Protein AF-A0A1Z4JFF8-F1 (afdb_monomer_lite)

Secondary structure (DSSP, 8-state):
--SHHHHHHHHHHHHHHHHHH--GGGSPPP-SS-TTS-SS-EEEEEEETTTEEEEEEEES-HHHHTTT--TT--

Radius of gyration: 14.52 Å; chains: 1; bounding box: 43×20×35 Å

Organism: NCBI:txid1973484

InterPro domains:
  IPR000305 GIY-YIG endonuclease [PF01541] (41-71)
  IPR000305 GIY-YIG endonuclease [PS50164] (39-74)
  IPR035901 GIY-YIG endonuclease superfamily [G3DSA:3.40.1440.10] (26-71)
  IPR035901 GIY-YIG endonuclease superfamily [SSF82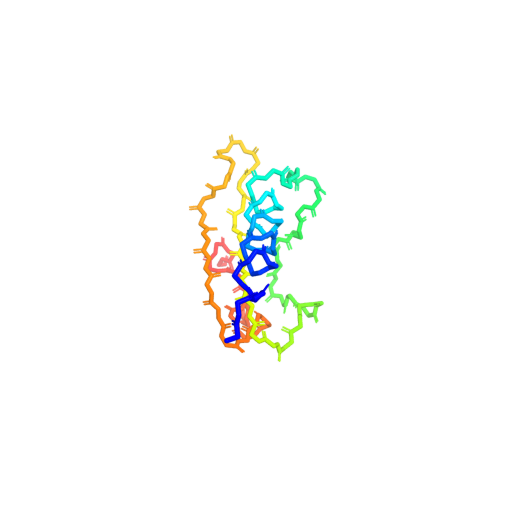771] (40-67)

Foldseek 3Di:
DPDVPVVVVVVVVVVVCCQQPPQPVPDDDWDQQPVVFFQAWDKDWDADNPPGTDDIDTDRGPRVVQHRTDPVPD

Structure (mmCIF, N/CA/C/O backbone):
data_AF-A0A1Z4JFF8-F1
#
_entry.id   AF-A0A1Z4JFF8-F1
#
loop_
_atom_site.group_PDB
_atom_site.id
_atom_site.type_symbol
_atom_site.label_atom_id
_atom_site.label_alt_id
_atom_site.label_comp_id
_atom_site.label_asym_id
_atom_site.label_entity_id
_atom_site.label_seq_id
_atom_site.pdbx_PDB_ins_code
_atom_site.Cartn_x
_atom_site.Cartn_y
_atom_site.Cartn_z
_atom_site.occupancy
_atom_site.B_iso_or_equiv
_atom_site.auth_seq_id
_atom_site.auth_comp_id
_atom_site.auth_asym_id
_atom_site.auth_atom_id
_atom_site.pdbx_PDB_model_num
ATOM 1 N N . MET A 1 1 ? 29.604 2.067 18.467 1.00 48.62 1 MET A N 1
ATOM 2 C CA . MET A 1 1 ? 29.019 3.140 17.634 1.00 48.62 1 MET A CA 1
ATOM 3 C C . MET A 1 1 ? 27.568 3.378 18.051 1.00 48.62 1 MET A C 1
ATOM 5 O O . MET A 1 1 ? 26.683 2.729 17.503 1.00 48.62 1 MET A O 1
ATOM 9 N N . PRO A 1 2 ? 27.295 4.226 19.057 1.00 51.97 2 PRO A N 1
ATOM 10 C CA . PRO A 1 2 ? 25.939 4.483 19.522 1.00 51.97 2 PRO A CA 1
ATOM 11 C C . PRO A 1 2 ? 25.411 5.787 18.903 1.00 51.97 2 PRO A C 1
ATOM 13 O O . PRO A 1 2 ? 25.590 6.860 19.469 1.00 51.97 2 PRO A O 1
ATOM 16 N N . SER A 1 3 ? 24.807 5.708 17.711 1.00 55.66 3 SER A N 1
ATOM 17 C CA . SER A 1 3 ? 24.073 6.841 17.091 1.00 55.66 3 SER A CA 1
ATOM 18 C C . SER A 1 3 ? 23.038 6.415 16.032 1.00 55.66 3 SER A C 1
ATOM 20 O O . SER A 1 3 ? 22.093 7.148 15.778 1.00 55.66 3 SER A O 1
ATOM 22 N N . ASN A 1 4 ? 23.139 5.207 15.460 1.00 61.88 4 ASN A N 1
ATOM 23 C CA . ASN A 1 4 ? 22.272 4.775 14.347 1.00 61.88 4 ASN A CA 1
ATOM 24 C C . ASN A 1 4 ? 20.851 4.330 14.731 1.00 61.88 4 ASN A C 1
ATOM 26 O O . ASN A 1 4 ? 19.996 4.179 13.855 1.00 61.88 4 ASN A O 1
ATOM 30 N N . ASN A 1 5 ? 20.588 4.050 16.010 1.00 75.12 5 ASN A N 1
ATOM 31 C CA . ASN A 1 5 ? 19.311 3.455 16.412 1.00 75.12 5 ASN A CA 1
ATOM 32 C C . ASN A 1 5 ? 18.178 4.492 16.395 1.00 75.12 5 ASN A C 1
ATOM 34 O O . ASN A 1 5 ? 17.089 4.217 15.902 1.00 75.12 5 ASN A O 1
ATOM 38 N N . SER A 1 6 ? 18.466 5.706 16.863 1.00 84.25 6 SER A N 1
ATOM 39 C CA . SER A 1 6 ? 17.506 6.810 16.938 1.00 84.25 6 SER A CA 1
ATOM 40 C C . SER A 1 6 ? 17.042 7.247 15.546 1.00 84.25 6 SER A C 1
ATOM 42 O O . SER A 1 6 ? 15.848 7.419 15.310 1.00 84.25 6 SER A O 1
ATOM 44 N N . GLU A 1 7 ? 17.973 7.357 14.594 1.00 88.75 7 GLU A N 1
ATOM 45 C CA . GLU A 1 7 ? 17.664 7.713 13.204 1.00 88.75 7 GLU A CA 1
ATOM 46 C C . GLU A 1 7 ? 16.852 6.623 12.499 1.00 88.75 7 GLU A C 1
ATOM 48 O O . GLU A 1 7 ? 15.858 6.921 11.831 1.00 88.75 7 GLU A O 1
ATOM 53 N N . SER A 1 8 ? 17.223 5.355 12.701 1.00 89.69 8 SER A N 1
ATOM 54 C CA . SER A 1 8 ? 16.496 4.208 12.143 1.00 89.69 8 SER A CA 1
ATOM 55 C C . SER A 1 8 ? 15.068 4.127 12.691 1.00 89.69 8 SER A C 1
ATOM 57 O O . SER A 1 8 ? 14.122 3.918 11.931 1.00 89.69 8 SER A O 1
ATOM 59 N N . GLN A 1 9 ? 14.885 4.352 13.995 1.00 93.19 9 GLN A N 1
ATOM 60 C CA . GLN A 1 9 ? 13.565 4.401 14.628 1.00 93.19 9 GLN A CA 1
ATOM 61 C C . GLN A 1 9 ? 12.728 5.572 14.106 1.00 93.19 9 GLN A C 1
ATOM 63 O O . GLN A 1 9 ? 11.560 5.384 13.765 1.00 93.19 9 GLN A O 1
ATOM 68 N N . ALA A 1 10 ? 13.322 6.760 13.972 1.00 94.06 10 ALA A N 1
ATOM 69 C CA . ALA A 1 10 ? 12.643 7.922 13.407 1.00 94.06 10 ALA A CA 1
ATOM 70 C C . ALA A 1 10 ? 12.240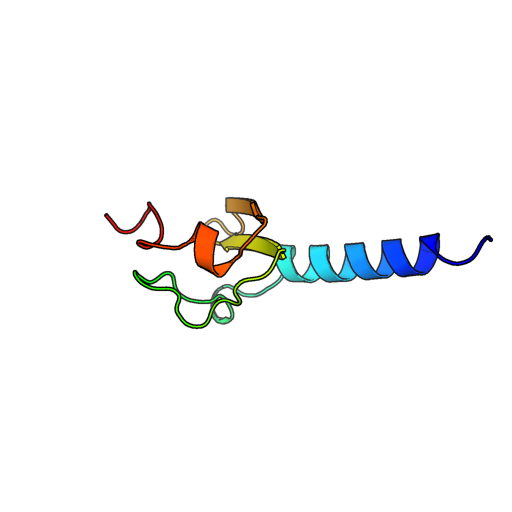 7.693 11.939 1.00 94.06 10 ALA A C 1
ATOM 72 O O . ALA A 1 10 ? 11.153 8.085 11.513 1.00 94.06 10 ALA A O 1
ATOM 73 N N . GLN A 1 11 ? 13.085 7.031 11.144 1.00 92.94 11 GLN A N 1
ATOM 74 C CA . GLN A 1 11 ? 12.755 6.664 9.767 1.00 92.94 11 GLN A CA 1
ATOM 75 C C . GLN A 1 11 ? 11.621 5.636 9.710 1.00 92.94 11 GLN A C 1
ATOM 77 O O . GLN A 1 11 ? 10.667 5.828 8.955 1.00 92.94 11 GLN A O 1
ATOM 82 N N . ALA A 1 12 ? 11.689 4.582 10.525 1.00 91.06 12 ALA A N 1
ATOM 83 C CA . ALA A 1 12 ? 10.638 3.575 10.609 1.00 91.06 12 ALA A CA 1
ATOM 84 C C . ALA A 1 12 ? 9.299 4.199 11.021 1.00 91.06 12 ALA A C 1
ATOM 86 O O . ALA A 1 12 ? 8.269 3.884 10.424 1.00 91.06 12 ALA A O 1
ATOM 87 N N . ARG A 1 13 ? 9.316 5.138 11.976 1.00 94.19 13 ARG A N 1
ATOM 88 C CA . ARG A 1 13 ? 8.116 5.851 12.414 1.00 94.19 13 ARG A CA 1
ATOM 89 C C . ARG A 1 13 ? 7.500 6.679 11.291 1.00 94.19 13 ARG A C 1
ATOM 91 O O . ARG A 1 13 ? 6.313 6.536 11.038 1.00 94.19 13 ARG A O 1
ATOM 98 N N . ARG A 1 14 ? 8.309 7.435 10.540 1.00 94.25 14 ARG A N 1
ATOM 99 C CA . ARG A 1 14 ? 7.831 8.188 9.364 1.00 94.25 14 ARG A CA 1
ATOM 100 C C . ARG A 1 14 ? 7.188 7.291 8.305 1.00 94.25 14 ARG A C 1
ATOM 102 O O . ARG A 1 14 ? 6.167 7.660 7.735 1.00 94.25 14 ARG A O 1
ATOM 109 N N . ILE A 1 15 ? 7.766 6.116 8.043 1.00 92.19 15 ILE A N 1
ATOM 110 C CA . ILE A 1 15 ? 7.197 5.144 7.093 1.00 92.19 15 ILE A CA 1
ATOM 111 C C . ILE A 1 15 ? 5.863 4.600 7.613 1.00 92.19 15 ILE A C 1
ATOM 113 O O . ILE A 1 15 ? 4.903 4.510 6.848 1.00 92.19 15 ILE A O 1
ATOM 117 N N . LEU A 1 16 ? 5.798 4.248 8.900 1.00 91.25 16 LEU A N 1
ATOM 118 C CA . LEU A 1 16 ? 4.577 3.757 9.532 1.00 91.25 16 LEU A CA 1
ATOM 119 C C . LEU A 1 16 ? 3.467 4.808 9.486 1.00 91.25 16 LEU A C 1
ATOM 121 O O . LEU A 1 16 ? 2.359 4.486 9.067 1.00 91.25 16 LEU A O 1
ATOM 125 N N . ASP A 1 17 ? 3.775 6.049 9.858 1.00 93.50 17 ASP A N 1
ATOM 126 C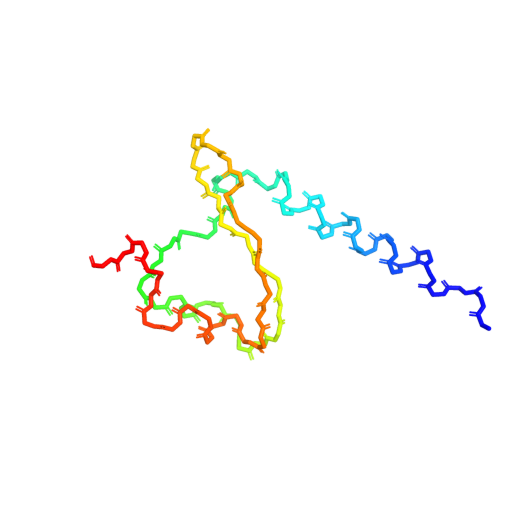 CA . ASP A 1 17 ? 2.811 7.146 9.862 1.00 93.50 17 ASP A CA 1
ATOM 127 C C . ASP A 1 17 ? 2.293 7.411 8.438 1.00 93.50 17 ASP A C 1
ATOM 129 O O . ASP A 1 17 ? 1.088 7.535 8.229 1.00 93.50 17 ASP A O 1
ATOM 133 N N . ALA A 1 18 ? 3.171 7.390 7.428 1.00 92.62 18 ALA A N 1
ATOM 134 C CA . ALA A 1 18 ? 2.751 7.501 6.033 1.00 92.62 18 ALA A CA 1
ATOM 135 C C . ALA A 1 18 ? 1.793 6.362 5.630 1.00 92.62 18 ALA A C 1
ATOM 137 O O . ALA A 1 18 ? 0.717 6.611 5.096 1.00 92.62 18 ALA A O 1
ATOM 138 N N . ILE A 1 19 ? 2.130 5.104 5.923 1.00 91.88 19 ILE A N 1
ATOM 139 C CA . ILE A 1 19 ? 1.275 3.956 5.576 1.00 91.88 19 ILE A CA 1
ATOM 140 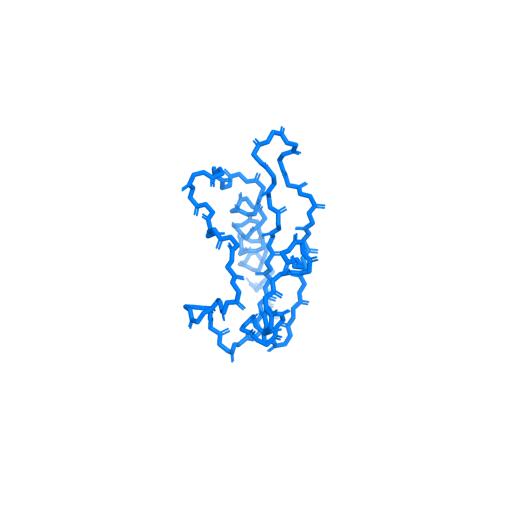C C . ILE A 1 19 ? -0.080 4.017 6.304 1.00 91.88 19 ILE A C 1
ATOM 142 O O . ILE A 1 19 ? -1.126 3.768 5.694 1.00 91.88 19 ILE A O 1
ATOM 146 N N . ALA A 1 20 ? -0.071 4.358 7.593 1.00 89.81 20 ALA A N 1
ATOM 147 C CA . ALA A 1 20 ? -1.255 4.370 8.444 1.00 89.81 20 ALA A CA 1
ATOM 148 C C . ALA A 1 20 ? -2.203 5.538 8.131 1.00 89.81 20 ALA A C 1
ATOM 150 O O . ALA A 1 20 ? -3.421 5.341 8.152 1.00 89.81 20 ALA A O 1
ATOM 151 N N . PHE A 1 21 ? -1.668 6.714 7.786 1.00 91.25 21 PHE A N 1
ATOM 152 C CA . PHE A 1 21 ? -2.442 7.960 7.744 1.00 91.25 21 PHE A CA 1
ATOM 153 C C . PHE A 1 21 ? -2.541 8.633 6.371 1.00 91.25 21 PHE A C 1
ATOM 155 O O . PHE A 1 21 ? -3.253 9.629 6.265 1.00 91.25 21 PHE A O 1
ATOM 162 N N . ILE A 1 22 ? -1.898 8.116 5.313 1.00 94.12 22 ILE A N 1
ATOM 163 C CA . ILE A 1 22 ? -2.127 8.632 3.951 1.00 94.12 22 ILE A CA 1
ATOM 164 C C . ILE A 1 22 ? -3.634 8.571 3.615 1.00 94.12 22 ILE A C 1
ATOM 166 O O . ILE A 1 22 ? -4.221 7.482 3.689 1.00 94.12 22 ILE A O 1
ATOM 170 N N . PRO A 1 23 ? -4.262 9.703 3.227 1.00 93.38 23 PRO A N 1
ATOM 171 C CA . PRO A 1 23 ? -5.649 9.729 2.774 1.00 93.38 23 PRO A CA 1
ATOM 172 C C . PRO A 1 23 ? -5.862 8.865 1.531 1.00 93.38 23 PRO A C 1
ATOM 174 O O . PRO A 1 23 ? -4.968 8.719 0.692 1.00 93.38 23 PRO A O 1
ATOM 177 N N . PHE A 1 24 ? -7.063 8.308 1.384 1.00 93.81 24 PHE A N 1
ATOM 178 C CA . PHE A 1 24 ? -7.390 7.448 0.246 1.00 93.81 24 PHE A CA 1
ATOM 179 C C . PHE A 1 24 ? -7.217 8.178 -1.094 1.00 93.81 24 PHE A C 1
ATOM 181 O O . PHE A 1 24 ? -6.703 7.608 -2.050 1.00 93.81 24 PHE A O 1
ATOM 188 N N . GLU A 1 25 ? -7.555 9.462 -1.144 1.00 94.31 25 GLU A N 1
ATOM 189 C CA . GLU A 1 25 ? -7.494 10.320 -2.331 1.00 94.31 25 GLU A CA 1
ATOM 190 C C . GLU A 1 25 ? -6.057 10.560 -2.816 1.00 94.31 25 GLU A C 1
ATOM 192 O O . GLU A 1 25 ? -5.842 10.926 -3.968 1.00 94.31 25 GLU A O 1
ATOM 197 N N . GLN A 1 26 ? -5.070 10.341 -1.943 1.00 93.56 26 GLN A N 1
ATOM 198 C CA . GLN A 1 26 ? -3.646 10.443 -2.264 1.00 93.56 26 GLN A CA 1
ATOM 199 C C . GLN A 1 26 ? -3.028 9.085 -2.623 1.00 93.56 26 GLN A C 1
ATOM 201 O O . GLN A 1 26 ? -1.849 9.011 -2.974 1.00 93.56 26 GLN A O 1
ATOM 206 N N . CYS A 1 27 ? -3.793 7.994 -2.527 1.00 91.62 27 CYS A N 1
ATOM 207 C CA . CYS A 1 27 ? -3.316 6.678 -2.917 1.00 91.62 27 CYS A CA 1
ATOM 208 C C . CYS A 1 27 ? -3.233 6.569 -4.443 1.00 91.62 27 CYS A C 1
ATOM 210 O O . CYS A 1 27 ? -4.080 7.070 -5.181 1.00 91.62 27 CYS A O 1
ATOM 212 N N . GLN A 1 28 ? -2.230 5.839 -4.928 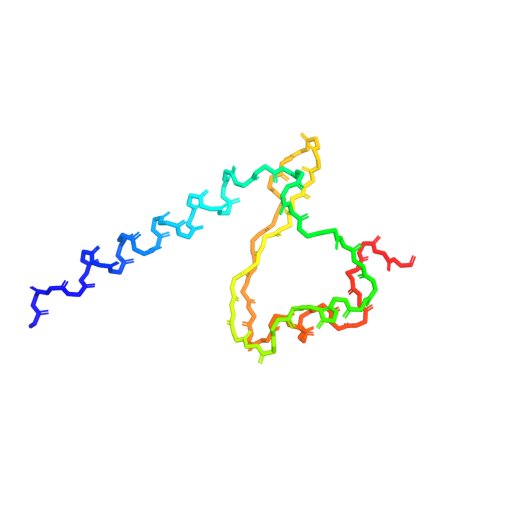1.00 88.44 28 GLN A N 1
ATOM 213 C CA . GLN A 1 28 ? -2.172 5.479 -6.338 1.00 88.44 28 GLN A CA 1
ATOM 214 C C . GLN A 1 28 ? -3.313 4.510 -6.666 1.00 88.44 28 GLN A C 1
ATOM 216 O O . GLN A 1 28 ? -3.423 3.443 -6.058 1.00 88.44 28 GLN A O 1
ATOM 221 N N . LEU A 1 29 ? -4.138 4.873 -7.651 1.00 87.94 29 LEU A N 1
ATOM 222 C CA . LEU A 1 29 ? -5.198 4.003 -8.149 1.00 87.94 29 LEU A CA 1
ATOM 223 C C . LEU A 1 29 ? -4.608 2.693 -8.673 1.00 87.94 29 LEU A C 1
ATOM 225 O O . LEU A 1 29 ? -3.587 2.679 -9.370 1.00 87.94 29 LEU A O 1
ATOM 229 N N . LEU A 1 30 ? -5.273 1.586 -8.344 1.00 84.81 30 LEU A N 1
ATOM 230 C CA . LEU A 1 30 ? -4.906 0.290 -8.889 1.00 84.81 30 LEU A CA 1
ATOM 231 C C . LEU A 1 30 ? -5.153 0.293 -10.405 1.00 84.81 30 LEU A C 1
ATOM 233 O O . LEU A 1 30 ? -6.218 0.697 -10.865 1.00 84.81 30 LEU A O 1
ATOM 237 N N . SER A 1 31 ? -4.166 -0.156 -11.176 1.00 78.88 31 SER A N 1
ATOM 238 C CA . SER A 1 31 ? -4.261 -0.286 -12.633 1.00 78.88 31 SER A CA 1
ATOM 239 C C . SER A 1 31 ? -3.712 -1.636 -13.093 1.00 78.88 31 SER A C 1
ATOM 241 O O . SER A 1 31 ? -3.242 -2.440 -12.287 1.00 78.88 31 SER A O 1
ATOM 243 N N . ARG A 1 32 ? -3.790 -1.926 -14.395 1.00 78.19 32 ARG A N 1
ATOM 244 C CA . ARG A 1 32 ? -3.244 -3.176 -14.947 1.00 78.19 32 ARG A CA 1
ATOM 245 C C . ARG A 1 32 ? -1.726 -3.156 -15.109 1.00 78.19 32 ARG A C 1
ATOM 247 O O . ARG A 1 32 ? -1.108 -4.210 -15.063 1.00 78.19 32 ARG A O 1
ATOM 254 N N . GLU A 1 33 ? -1.119 -1.984 -15.274 1.00 75.94 33 GLU A N 1
ATOM 255 C CA . GLU A 1 33 ? 0.290 -1.921 -15.682 1.00 75.94 33 GLU A CA 1
ATOM 256 C C . GLU A 1 33 ? 1.224 -1.320 -14.632 1.00 75.94 33 GLU A C 1
ATOM 258 O O . GLU A 1 33 ? 2.400 -1.667 -14.607 1.00 75.94 33 GLU A O 1
ATOM 263 N N . PHE A 1 34 ? 0.732 -0.454 -13.733 1.00 83.62 34 PHE A N 1
ATOM 264 C CA . PHE A 1 34 ? 1.553 0.188 -12.691 1.00 83.62 34 PHE A CA 1
ATOM 265 C C . PHE A 1 34 ? 2.915 0.718 -13.193 1.00 83.62 34 PHE A C 1
ATOM 267 O O . PHE A 1 34 ? 3.910 0.696 -12.466 1.00 83.62 34 PHE A O 1
ATOM 274 N N . ASN A 1 35 ? 2.967 1.225 -14.431 1.00 80.88 35 ASN A N 1
ATOM 275 C CA . ASN A 1 35 ? 4.216 1.610 -15.102 1.00 80.88 35 ASN A CA 1
ATOM 276 C C . ASN A 1 35 ? 4.995 2.711 -14.364 1.00 80.88 35 ASN A C 1
ATOM 278 O O . ASN A 1 35 ? 6.212 2.809 -14.510 1.00 80.88 35 ASN A O 1
ATOM 282 N N . SER A 1 36 ? 4.311 3.510 -13.540 1.00 86.62 36 SER A N 1
ATOM 283 C CA . SER A 1 36 ? 4.918 4.545 -12.699 1.00 86.62 36 SER A CA 1
ATOM 284 C C . SER A 1 36 ? 5.636 4.002 -11.458 1.00 86.62 36 SER A C 1
ATOM 286 O O . SER A 1 36 ? 6.386 4.742 -10.820 1.00 86.62 36 SER A O 1
ATOM 288 N N . LEU A 1 37 ? 5.434 2.731 -11.087 1.00 90.19 37 LEU A N 1
ATOM 289 C CA . LEU A 1 37 ? 6.099 2.160 -9.921 1.00 90.19 37 LEU A CA 1
ATOM 290 C C . LEU A 1 37 ? 7.585 1.905 -10.204 1.00 90.19 37 LEU A C 1
ATOM 292 O O . LEU A 1 37 ? 7.957 1.407 -11.271 1.00 90.19 37 LEU A O 1
ATOM 296 N N . PRO A 1 38 ? 8.466 2.168 -9.226 1.00 92.69 38 PRO A N 1
ATOM 297 C CA . PRO A 1 38 ? 9.890 1.961 -9.414 1.00 92.69 38 PRO A CA 1
ATOM 298 C C . PRO A 1 38 ? 10.246 0.467 -9.374 1.00 92.69 38 PRO A C 1
ATOM 300 O O . PRO A 1 38 ? 9.706 -0.318 -8.591 1.00 92.69 38 PRO A O 1
ATOM 303 N N . ALA A 1 39 ? 11.227 0.056 -10.175 1.00 94.06 39 ALA A N 1
ATOM 304 C CA . ALA A 1 39 ? 11.755 -1.311 -10.174 1.00 94.06 39 ALA A CA 1
ATOM 305 C C . ALA A 1 39 ? 12.832 -1.519 -9.099 1.00 94.06 39 ALA A C 1
ATOM 307 O O . ALA A 1 39 ? 13.952 -1.921 -9.396 1.00 94.06 39 ALA A O 1
ATOM 308 N N . ARG A 1 40 ? 12.500 -1.216 -7.842 1.00 96.31 40 ARG A N 1
ATOM 309 C CA . ARG A 1 40 ? 13.414 -1.354 -6.698 1.00 96.31 40 ARG A CA 1
ATOM 310 C C . ARG A 1 40 ? 12.719 -1.972 -5.483 1.00 96.31 40 ARG A C 1
ATOM 312 O O . ARG A 1 40 ? 11.482 -1.976 -5.445 1.00 96.31 40 ARG A O 1
ATOM 319 N N . PRO A 1 41 ? 13.477 -2.477 -4.494 1.00 96.81 41 PRO A N 1
ATOM 320 C CA . PRO A 1 41 ? 12.906 -2.968 -3.251 1.00 96.81 41 PRO A CA 1
ATOM 321 C C . PRO A 1 41 ? 12.119 -1.884 -2.514 1.00 96.81 41 PRO A C 1
ATOM 323 O O . PRO A 1 41 ? 12.477 -0.704 -2.550 1.00 96.81 41 PRO A O 1
ATOM 326 N N . GLY A 1 42 ? 11.058 -2.292 -1.825 1.00 93.94 42 GLY A N 1
ATOM 327 C CA . GLY A 1 42 ? 10.231 -1.363 -1.067 1.00 93.94 42 GLY A CA 1
ATOM 328 C C . GLY A 1 42 ? 9.090 -2.025 -0.308 1.00 93.94 42 GLY A C 1
ATOM 329 O O . GLY A 1 42 ? 8.866 -3.238 -0.398 1.00 93.94 42 GLY A O 1
ATOM 330 N N . ILE A 1 43 ? 8.381 -1.181 0.435 1.00 93.44 43 ILE A N 1
ATOM 331 C CA . ILE A 1 43 ? 7.156 -1.496 1.169 1.00 93.44 43 ILE A CA 1
ATOM 332 C C . ILE A 1 43 ? 5.994 -0.842 0.421 1.00 93.44 43 ILE A C 1
ATOM 334 O O . ILE A 1 43 ? 6.151 0.242 -0.140 1.00 93.44 43 ILE A O 1
ATOM 338 N N . TYR A 1 44 ? 4.848 -1.509 0.393 1.00 92.00 44 TYR A N 1
ATOM 339 C CA . TYR A 1 44 ? 3.609 -0.987 -0.169 1.00 92.00 44 TYR A CA 1
ATOM 340 C C . TYR A 1 44 ? 2.438 -1.304 0.754 1.00 92.00 44 TYR A C 1
ATOM 342 O O . TYR A 1 44 ? 2.497 -2.240 1.554 1.00 92.00 44 TYR A O 1
ATOM 350 N N . ALA A 1 45 ? 1.371 -0.533 0.604 1.00 93.75 45 ALA A N 1
ATOM 351 C CA . ALA A 1 45 ? 0.138 -0.672 1.352 1.00 93.75 45 ALA A CA 1
ATOM 352 C C . ALA A 1 45 ? -1.053 -0.683 0.389 1.00 93.75 45 ALA A C 1
ATOM 354 O O . ALA A 1 45 ? -1.053 0.055 -0.595 1.00 93.75 45 ALA A O 1
ATOM 355 N N . ILE A 1 46 ? -2.051 -1.520 0.666 1.00 91.88 46 ILE A N 1
ATOM 356 C CA . ILE A 1 46 ? -3.331 -1.533 -0.047 1.00 91.88 46 ILE A CA 1
ATOM 357 C C . ILE A 1 46 ? -4.379 -0.937 0.880 1.00 91.88 46 ILE A C 1
ATOM 359 O O . ILE A 1 46 ? -4.588 -1.438 1.985 1.00 91.88 46 ILE A O 1
ATOM 363 N N . ARG A 1 47 ? -5.026 0.134 0.422 1.00 93.94 47 ARG A N 1
ATOM 364 C CA . ARG A 1 47 ? -6.061 0.853 1.160 1.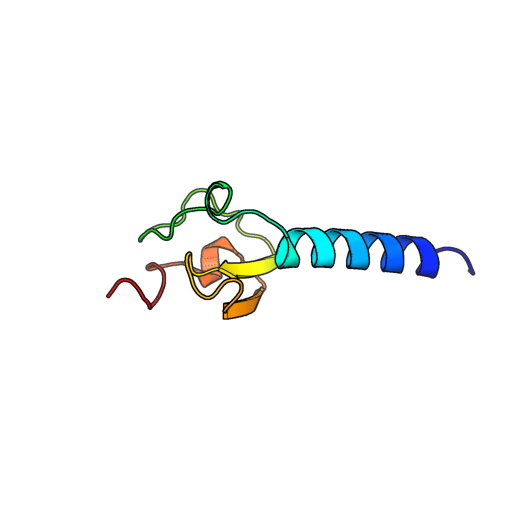00 93.94 47 ARG A CA 1
ATOM 365 C C . ARG A 1 47 ? -7.381 0.769 0.406 1.00 93.94 47 ARG A C 1
ATOM 367 O O . ARG A 1 47 ? -7.436 1.055 -0.787 1.00 93.94 47 ARG A O 1
ATOM 374 N N . HIS A 1 48 ? -8.433 0.394 1.114 1.00 92.81 48 HIS A N 1
ATOM 375 C CA . HIS A 1 48 ? -9.810 0.509 0.668 1.00 92.81 48 HIS A CA 1
ATOM 376 C C . HIS A 1 48 ? -10.400 1.840 1.137 1.00 92.81 48 HIS A C 1
ATOM 378 O O . HIS A 1 48 ? -10.025 2.356 2.191 1.00 92.81 48 HIS A O 1
ATOM 384 N N . LYS A 1 49 ? -11.329 2.400 0.358 1.00 92.44 49 LYS A N 1
ATOM 385 C CA . LYS A 1 49 ? -11.920 3.711 0.651 1.00 92.44 49 LYS A CA 1
ATOM 386 C C . LYS A 1 49 ? -12.680 3.721 1.978 1.00 92.44 49 LYS A C 1
ATOM 388 O O . LYS A 1 49 ? -12.538 4.663 2.746 1.00 92.44 49 LYS A O 1
ATOM 393 N N . ASN A 1 50 ? -13.453 2.667 2.235 1.00 94.06 50 ASN A N 1
ATOM 394 C CA . ASN A 1 50 ? -14.336 2.595 3.402 1.00 94.06 50 ASN A CA 1
ATOM 395 C C . ASN A 1 50 ? -13.701 1.821 4.561 1.00 94.06 50 ASN A C 1
ATOM 397 O O . ASN A 1 50 ? -13.856 2.206 5.713 1.00 94.06 50 ASN A O 1
ATOM 401 N N . ASP A 1 51 ? -12.940 0.769 4.251 1.00 93.56 51 ASP A N 1
ATOM 402 C CA . ASP A 1 51 ? -12.385 -0.139 5.268 1.00 93.56 51 ASP A CA 1
ATOM 403 C C . ASP A 1 51 ? -10.954 0.241 5.681 1.00 93.56 51 ASP A C 1
ATOM 405 O O . ASP A 1 51 ? -10.355 -0.382 6.554 1.00 93.56 51 ASP A O 1
ATOM 409 N N . GLY A 1 52 ? -10.379 1.270 5.052 1.00 93.00 52 GLY A N 1
ATOM 410 C CA . GLY A 1 52 ? -9.045 1.757 5.375 1.00 93.00 52 GLY A CA 1
ATOM 411 C C . GLY A 1 52 ? -7.929 0.809 4.927 1.00 93.00 52 GLY A C 1
ATOM 412 O O . GLY A 1 52 ? -7.965 0.243 3.835 1.00 93.00 52 GLY A O 1
ATOM 413 N N . LEU A 1 53 ? -6.861 0.715 5.720 1.00 93.12 53 LEU A N 1
ATOM 414 C CA . LEU A 1 53 ? -5.668 -0.066 5.385 1.00 93.12 53 LEU A CA 1
ATOM 415 C C . LEU A 1 53 ? -5.958 -1.574 5.479 1.00 93.12 53 LEU A C 1
ATOM 417 O O . LEU A 1 53 ? -6.182 -2.088 6.568 1.00 93.12 53 LEU A O 1
ATOM 421 N N . LEU A 1 54 ? -5.891 -2.286 4.352 1.00 92.31 54 LEU A N 1
ATOM 422 C CA . LEU A 1 54 ? -6.193 -3.721 4.277 1.00 92.31 54 LEU A CA 1
ATOM 423 C C . LEU A 1 54 ? -4.954 -4.613 4.368 1.00 92.31 54 LEU A C 1
ATOM 425 O O . LEU A 1 54 ? -5.022 -5.734 4.864 1.00 92.31 54 LEU A O 1
ATOM 429 N N . TYR A 1 55 ? -3.826 -4.155 3.823 1.00 91.31 55 TYR A N 1
ATOM 430 C CA . TYR A 1 55 ? -2.630 -4.983 3.706 1.00 91.31 55 TYR A CA 1
ATOM 431 C C . TYR A 1 55 ? -1.366 -4.138 3.598 1.00 91.31 55 TYR A C 1
ATOM 433 O O . TYR A 1 55 ? -1.354 -3.113 2.917 1.00 91.31 55 TYR A O 1
ATOM 441 N N . VAL A 1 56 ? -0.283 -4.614 4.215 1.00 93.12 56 VAL A N 1
ATOM 442 C CA . VAL A 1 56 ? 1.068 -4.065 4.069 1.00 93.12 56 VAL A CA 1
ATOM 443 C C . VAL A 1 56 ? 1.997 -5.185 3.631 1.00 93.12 56 VAL A C 1
ATOM 445 O O . VAL A 1 56 ? 2.061 -6.242 4.255 1.00 93.12 56 VAL A O 1
ATOM 448 N N . GLY A 1 57 ? 2.736 -4.949 2.552 1.00 92.44 57 GLY A N 1
ATOM 449 C CA . GLY A 1 57 ? 3.647 -5.927 1.976 1.00 92.44 57 GLY A CA 1
ATOM 450 C C . GLY A 1 57 ? 5.027 -5.350 1.705 1.00 92.44 57 GLY A C 1
ATOM 451 O O . GLY A 1 57 ? 5.208 -4.146 1.545 1.00 92.44 57 GLY A O 1
ATOM 452 N N . LYS A 1 58 ? 6.014 -6.242 1.586 1.00 94.88 58 LYS A N 1
ATOM 453 C CA . LYS A 1 58 ? 7.363 -5.919 1.099 1.00 94.88 58 LYS A CA 1
ATOM 454 C C . LYS A 1 58 ? 7.695 -6.713 -0.155 1.00 94.88 58 LYS A C 1
ATOM 456 O O . LYS A 1 58 ? 7.205 -7.825 -0.356 1.00 94.88 58 LYS A O 1
ATOM 461 N N . THR A 1 59 ? 8.553 -6.165 -1.002 1.00 95.06 59 THR A N 1
ATOM 462 C CA . THR A 1 59 ? 8.970 -6.820 -2.247 1.00 95.06 59 THR A CA 1
ATOM 463 C C . THR A 1 59 ? 10.385 -6.414 -2.641 1.00 95.06 59 THR A C 1
ATOM 465 O O . THR A 1 59 ? 10.851 -5.336 -2.279 1.00 95.06 59 THR A O 1
ATOM 468 N N . LYS A 1 60 ? 11.070 -7.277 -3.402 1.00 96.62 60 LYS A N 1
ATOM 469 C CA . LYS A 1 60 ? 12.375 -6.970 -4.014 1.00 96.62 60 LYS A CA 1
ATOM 470 C C . LYS A 1 60 ? 12.246 -6.036 -5.228 1.00 96.62 60 LYS A C 1
ATOM 472 O O . LYS A 1 60 ? 13.217 -5.403 -5.613 1.00 96.62 60 LYS A O 1
ATOM 477 N N . SER A 1 61 ? 11.052 -5.933 -5.809 1.00 94.88 61 SER A N 1
ATOM 478 C CA . SER A 1 61 ? 10.726 -4.993 -6.886 1.00 94.88 61 SER A CA 1
ATOM 479 C C . SER A 1 61 ? 9.270 -4.558 -6.747 1.00 94.88 61 SER A C 1
ATOM 481 O O . SER A 1 61 ? 8.379 -5.413 -6.782 1.00 94.88 61 SER A O 1
ATOM 483 N N . LEU A 1 62 ? 9.027 -3.258 -6.537 1.00 93.06 62 LEU A N 1
ATOM 484 C CA . LEU A 1 62 ? 7.673 -2.689 -6.472 1.00 93.06 62 LEU A CA 1
ATOM 485 C C . LEU A 1 62 ? 6.951 -2.878 -7.807 1.00 93.06 62 LEU A C 1
ATOM 487 O O . LEU A 1 62 ? 5.910 -3.524 -7.826 1.00 93.06 62 LEU A O 1
ATOM 491 N N . ARG A 1 63 ? 7.551 -2.455 -8.927 1.00 91.62 63 ARG A N 1
ATOM 492 C CA . ARG A 1 63 ? 6.989 -2.718 -10.264 1.00 91.62 63 ARG A CA 1
ATOM 493 C C . ARG A 1 63 ? 6.756 -4.208 -10.518 1.00 91.62 63 ARG A C 1
ATOM 495 O O . ARG A 1 63 ? 5.684 -4.597 -10.955 1.00 91.62 63 ARG A O 1
ATOM 502 N N . GLY A 1 64 ? 7.729 -5.057 -10.177 1.00 91.69 64 GLY A N 1
ATOM 503 C CA . GLY A 1 64 ? 7.616 -6.505 -10.378 1.00 91.69 64 GLY A CA 1
ATOM 504 C C . GLY A 1 64 ? 6.483 -7.154 -9.575 1.00 91.69 64 GLY A C 1
ATOM 505 O O . GLY A 1 64 ? 5.863 -8.095 -10.053 1.00 91.69 64 GLY A O 1
ATOM 506 N N . ARG A 1 65 ? 6.168 -6.640 -8.377 1.00 91.56 65 ARG A N 1
ATOM 507 C CA . ARG A 1 65 ? 5.066 -7.148 -7.540 1.00 91.56 65 ARG A CA 1
ATOM 508 C C . ARG A 1 65 ? 3.694 -6.942 -8.178 1.00 91.56 65 ARG A C 1
ATOM 510 O O . ARG A 1 65 ? 2.811 -7.759 -7.944 1.00 91.56 65 ARG A O 1
ATOM 517 N N . PHE A 1 66 ? 3.535 -5.863 -8.935 1.00 88.69 66 PHE A N 1
ATOM 518 C CA . PHE A 1 66 ? 2.278 -5.500 -9.584 1.00 88.69 66 PHE A CA 1
ATOM 519 C C . PHE A 1 66 ? 2.314 -5.700 -11.104 1.00 88.69 66 PHE A C 1
ATOM 521 O O . PHE A 1 66 ? 1.442 -5.211 -11.818 1.00 88.69 66 PHE A O 1
ATOM 528 N N . SER A 1 67 ? 3.320 -6.424 -11.604 1.00 86.62 67 SER A N 1
ATOM 529 C CA . SER A 1 67 ? 3.399 -6.812 -13.008 1.00 86.62 67 SER A CA 1
ATOM 530 C C . SER A 1 67 ? 2.220 -7.715 -13.358 1.00 86.62 67 SER A C 1
ATOM 532 O O . SER A 1 67 ? 1.962 -8.689 -12.654 1.00 86.62 67 SER A O 1
ATOM 534 N N . GLY A 1 68 ? 1.526 -7.406 -14.453 1.00 81.56 68 GLY A N 1
ATOM 535 C CA . GLY A 1 68 ? 0.284 -8.093 -14.822 1.00 81.56 68 GLY A CA 1
ATOM 536 C C . GLY A 1 68 ? -0.947 -7.620 -14.037 1.00 81.56 68 GLY A C 1
ATOM 537 O O . GLY A 1 68 ? -1.999 -8.242 -14.135 1.00 81.56 68 GLY A O 1
ATOM 538 N N . GLY A 1 69 ? -0.827 -6.526 -13.279 1.00 81.38 69 GLY A N 1
ATOM 539 C CA . GLY A 1 69 ? -1.929 -5.876 -12.579 1.00 81.38 69 GLY A CA 1
ATOM 540 C C . GLY A 1 69 ? -2.123 -6.354 -11.145 1.00 81.38 69 GLY A C 1
ATOM 541 O O . GLY A 1 69 ? -1.493 -7.296 -10.659 1.00 81.38 69 GLY A O 1
ATOM 542 N N . HIS A 1 70 ? -3.006 -5.666 -10.423 1.00 80.25 70 HIS A N 1
ATOM 543 C CA . HIS A 1 70 ? -3.419 -6.113 -9.098 1.00 80.25 70 HIS A CA 1
ATOM 544 C C . HIS A 1 70 ? -4.406 -7.273 -9.238 1.00 80.25 70 HIS A C 1
ATOM 546 O O . HIS A 1 70 ? -5.375 -7.148 -9.975 1.00 80.25 70 HIS A O 1
ATOM 552 N N . LYS A 1 71 ? -4.261 -8.345 -8.447 1.00 73.94 71 LYS A N 1
ATOM 553 C CA . LYS A 1 71 ? -5.163 -9.522 -8.477 1.00 73.94 71 LYS A CA 1
ATOM 554 C C . LYS A 1 71 ? -6.646 -9.229 -8.193 1.00 73.94 71 LYS A C 1
ATOM 556 O O . LYS A 1 71 ? -7.474 -10.114 -8.344 1.00 73.94 71 LYS A O 1
ATOM 561 N N . ALA A 1 72 ? -6.967 -8.019 -7.739 1.00 73.50 72 ALA A N 1
ATOM 562 C CA . ALA A 1 72 ? -8.348 -7.569 -7.546 1.00 73.50 72 ALA A CA 1
ATOM 563 C C . ALA A 1 72 ? -9.000 -7.092 -8.859 1.00 73.50 72 ALA A C 1
ATOM 565 O O . ALA A 1 72 ? -10.216 -6.985 -8.929 1.00 73.50 72 ALA A O 1
ATOM 566 N N . PHE A 1 73 ? -8.191 -6.807 -9.882 1.00 66.25 73 PHE A N 1
ATOM 567 C CA . PHE A 1 73 ? -8.605 -6.504 -11.248 1.00 66.25 73 PHE A CA 1
ATOM 568 C C . PHE A 1 73 ? -8.333 -7.741 -12.113 1.00 66.25 73 PHE A C 1
ATOM 570 O O . PHE A 1 73 ? -7.323 -7.788 -12.815 1.00 66.25 73 PHE A O 1
ATOM 577 N N . LEU A 1 74 ? -9.195 -8.756 -12.008 1.00 58.25 74 LEU A N 1
ATOM 578 C CA . LEU A 1 74 ? -9.267 -9.838 -12.998 1.00 58.25 74 LEU A CA 1
ATOM 579 C C . LEU A 1 74 ? -10.019 -9.326 -14.235 1.00 58.25 74 LEU A C 1
ATOM 581 O O . LEU A 1 74 ? -11.107 -8.741 -14.047 1.00 58.25 74 LEU A O 1
#

pLDDT: mean 87.31, std 10.66, range [48.62, 96.81]

Sequence (74 aa):
MPSNNSESQAQARRILDAIAFIPFEQCQLLSREFNSLPARPGIYAIRHKNDGLLYVGKTKSLRGRFSGGHKAFL